Protein AF-A0A7Y3JBC3-F1 (afdb_monomer)

Sequence (92 aa):
MSKPEDPIDRLLKLGIKCLLTDKDVALILGIKPSGMRQRRYKYPETLPPSFRHGKSHRYDPEVVKAWLEEKRRECQDKAVGLALQRGKRRRT

pLDDT: mean 73.23, std 14.42, range [38.12, 88.25]

Radius of gyration: 17.45 Å; Cα contacts (8 Å, |Δi|>4): 55; chains: 1; bounding box: 32×61×34 Å

Solvent-accessible surfa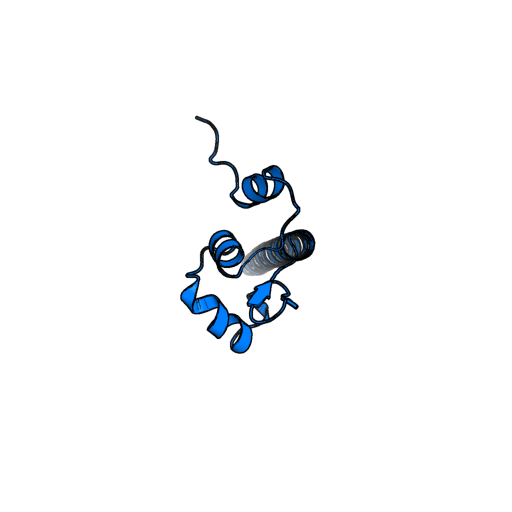ce area (backbone atoms only — not comparable to full-atom values): 5694 Å² total; per-residue (Å²): 133,80,74,80,72,52,70,65,59,54,57,60,70,70,58,85,80,71,71,36,41,58,58,55,54,18,58,76,70,74,47,64,49,85,50,46,69,57,37,57,75,75,44,48,90,80,51,65,80,67,47,77,60,85,97,41,66,30,26,52,65,68,59,40,48,54,46,51,55,49,54,51,48,56,54,50,53,52,54,52,54,55,55,58,60,67,67,71,78,78,84,131

Foldseek 3Di:
DDDDPQLLVVVVVVDQPDWDFLVSQCVNLVHDSVCSVVCCVPPVVSGFDWDDDDPGITHRSVSRVVSVVVVVVVVVVVVVVVVVVVVVPPDD

Structure (mmCIF, N/CA/C/O backbone):
data_AF-A0A7Y3JBC3-F1
#
_entry.id   AF-A0A7Y3JBC3-F1
#
loop_
_atom_site.group_PDB
_atom_site.id
_atom_site.type_symbol
_atom_site.label_atom_id
_atom_site.label_alt_id
_atom_site.label_comp_id
_atom_site.label_asym_id
_atom_site.label_entity_id
_atom_site.label_seq_id
_atom_site.pdbx_PDB_ins_code
_atom_site.Cartn_x
_atom_site.Cartn_y
_atom_site.Cartn_z
_atom_site.occupancy
_atom_site.B_iso_or_equiv
_atom_site.auth_seq_id
_atom_site.auth_comp_id
_atom_site.auth_asym_id
_atom_site.auth_atom_id
_atom_site.pdbx_PDB_model_num
ATOM 1 N N . MET A 1 1 ? -23.686 11.889 11.566 1.00 38.12 1 MET A N 1
ATOM 2 C CA . MET A 1 1 ? -23.246 10.873 10.588 1.00 38.12 1 MET A CA 1
ATOM 3 C C . MET A 1 1 ? -21.731 10.844 10.597 1.00 38.12 1 MET A C 1
ATOM 5 O O . MET A 1 1 ? -21.111 11.828 10.212 1.00 38.12 1 MET A O 1
ATOM 9 N N . SER A 1 2 ? -21.149 9.790 11.160 1.00 46.38 2 SER A N 1
ATOM 10 C CA . SER A 1 2 ? -19.699 9.622 11.268 1.00 46.38 2 SER A CA 1
ATOM 11 C C . SER A 1 2 ? -19.105 9.563 9.862 1.00 46.38 2 SER A C 1
ATOM 13 O O . SER A 1 2 ? -19.606 8.811 9.027 1.00 46.38 2 SER A O 1
ATOM 15 N N . LYS A 1 3 ?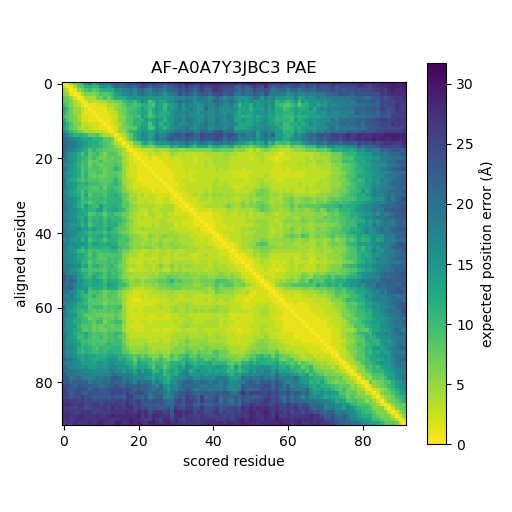 -18.088 10.390 9.584 1.00 58.69 3 LYS A N 1
ATOM 16 C CA . LYS A 1 3 ? -17.316 10.311 8.335 1.00 58.69 3 LYS A CA 1
ATOM 17 C C . LYS A 1 3 ? -16.921 8.844 8.105 1.00 58.69 3 LYS A C 1
ATOM 19 O O . LYS A 1 3 ? -16.545 8.201 9.088 1.00 58.69 3 LYS A O 1
ATOM 24 N N . PRO A 1 4 ? -17.030 8.307 6.876 1.00 57.19 4 PRO A N 1
ATOM 25 C CA . PRO A 1 4 ? -16.519 6.971 6.600 1.00 57.19 4 PRO A CA 1
ATOM 26 C C . PRO A 1 4 ? -15.054 6.950 7.041 1.00 57.19 4 PRO A C 1
ATOM 28 O O . PRO A 1 4 ? -14.284 7.808 6.612 1.00 57.19 4 PRO A O 1
ATOM 31 N N . GLU A 1 5 ? -14.712 6.060 7.978 1.00 57.75 5 GLU A N 1
ATOM 32 C CA . GLU A 1 5 ? -13.328 5.909 8.431 1.00 57.75 5 GLU A CA 1
ATOM 33 C C . GLU A 1 5 ? -12.456 5.678 7.201 1.00 57.75 5 GLU A C 1
ATOM 35 O O . GLU A 1 5 ? -12.782 4.838 6.353 1.00 57.75 5 GLU A O 1
ATOM 40 N N . ASP A 1 6 ? -11.374 6.450 7.102 1.00 68.00 6 ASP A N 1
ATOM 41 C CA . ASP A 1 6 ? -10.407 6.297 6.029 1.00 68.00 6 ASP A CA 1
ATOM 42 C C . ASP A 1 6 ? -9.976 4.819 5.997 1.00 68.00 6 ASP A C 1
ATOM 44 O O . ASP 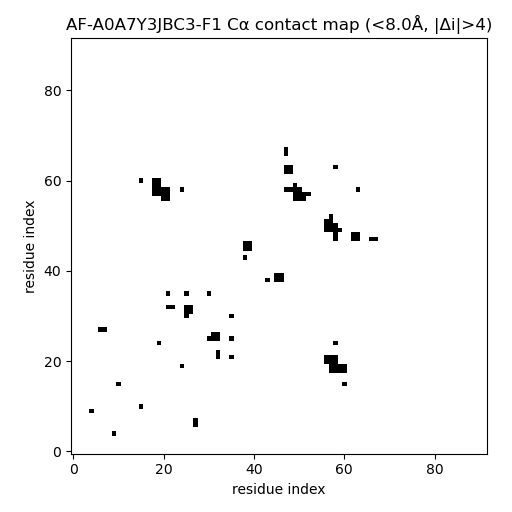A 1 6 ? -9.625 4.253 7.039 1.00 68.00 6 ASP A O 1
ATOM 48 N N . PRO A 1 7 ? -10.026 4.140 4.838 1.00 65.06 7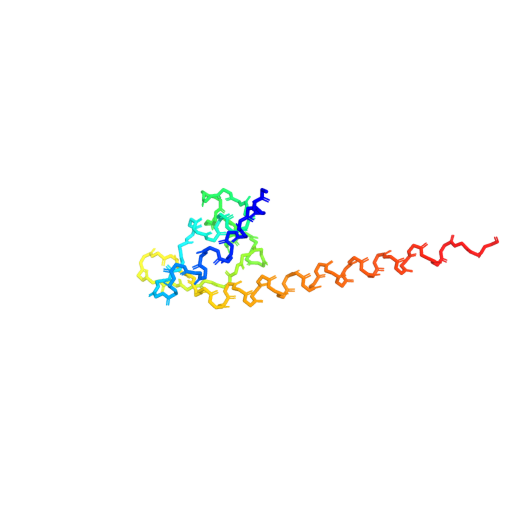 PRO A N 1
ATOM 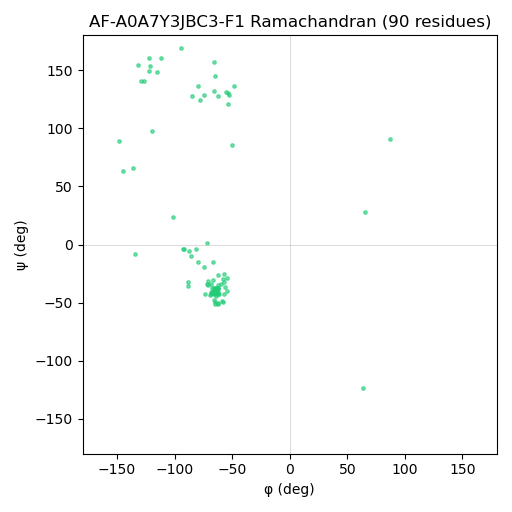49 C CA . PRO A 1 7 ? -9.692 2.718 4.753 1.00 65.06 7 PRO A CA 1
ATOM 50 C C . PRO A 1 7 ? -8.272 2.431 5.264 1.00 65.06 7 PRO A C 1
ATOM 52 O O . PRO A 1 7 ? -8.006 1.340 5.767 1.00 65.06 7 PRO A O 1
ATOM 55 N N . ILE A 1 8 ? -7.392 3.435 5.200 1.00 64.50 8 ILE A N 1
ATOM 56 C CA . ILE A 1 8 ? -6.049 3.431 5.783 1.00 64.50 8 ILE A CA 1
ATOM 57 C C . ILE A 1 8 ? -6.118 3.351 7.316 1.00 64.50 8 ILE A C 1
ATOM 59 O O . ILE A 1 8 ? -5.507 2.464 7.905 1.00 64.50 8 ILE A O 1
ATOM 63 N N . ASP A 1 9 ? -6.905 4.212 7.965 1.00 65.12 9 ASP A N 1
ATOM 64 C CA . ASP A 1 9 ? -7.098 4.206 9.420 1.00 65.12 9 ASP A CA 1
ATOM 65 C C . ASP A 1 9 ? -7.729 2.900 9.911 1.00 65.12 9 ASP A C 1
ATOM 67 O O . ASP A 1 9 ? -7.324 2.357 10.938 1.00 65.12 9 ASP A O 1
ATOM 71 N N . ARG A 1 10 ? -8.667 2.334 9.144 1.00 65.75 10 ARG A N 1
ATOM 72 C CA . ARG A 1 10 ? -9.295 1.047 9.470 1.00 65.75 10 ARG A CA 1
ATOM 73 C C . ARG A 1 10 ? -8.304 -0.120 9.408 1.00 65.75 10 ARG A C 1
ATOM 75 O O . ARG A 1 10 ? -8.353 -1.002 10.264 1.00 65.75 10 ARG A O 1
ATOM 82 N N . LEU A 1 11 ? -7.397 -0.118 8.428 1.00 62.62 11 LEU A N 1
ATOM 83 C CA . LEU A 1 11 ? -6.316 -1.104 8.316 1.00 62.62 11 LEU A CA 1
ATOM 84 C C . LEU A 1 11 ? -5.285 -0.961 9.445 1.00 62.62 11 LEU A C 1
ATOM 86 O O . LEU A 1 11 ? -4.822 -1.972 9.967 1.00 62.62 11 LEU A O 1
ATOM 90 N N . LEU A 1 12 ? -4.970 0.269 9.862 1.00 63.50 12 LEU A N 1
ATOM 91 C CA . LEU A 1 12 ? -4.071 0.538 10.991 1.00 63.50 12 LEU A CA 1
ATOM 92 C C . LEU A 1 12 ? -4.690 0.101 12.335 1.00 63.50 12 LEU A C 1
ATOM 94 O O . LEU A 1 12 ? -4.005 -0.503 13.160 1.00 63.50 12 LEU A O 1
ATOM 98 N N . LYS A 1 13 ? -5.995 0.342 12.538 1.00 62.53 13 LYS A N 1
ATOM 99 C CA . LYS A 1 13 ? -6.749 -0.037 13.752 1.00 62.53 13 LYS A CA 1
ATOM 100 C C . LYS A 1 13 ? -6.896 -1.545 13.949 1.00 62.53 13 LYS A C 1
ATOM 102 O O . LYS A 1 13 ? -6.982 -1.993 15.087 1.00 62.53 13 LYS A O 1
ATOM 107 N N . LEU A 1 14 ? -6.946 -2.325 12.867 1.00 59.53 14 LEU A N 1
ATOM 108 C CA . LEU A 1 14 ? -7.149 -3.781 12.918 1.00 59.53 14 LEU A CA 1
ATOM 109 C C . LEU A 1 14 ? -5.938 -4.573 13.441 1.00 59.53 14 LEU A C 1
ATOM 111 O O . LEU A 1 14 ? -6.017 -5.793 13.552 1.00 59.53 14 LEU A O 1
ATOM 115 N N . GLY A 1 15 ? -4.849 -3.907 13.825 1.00 46.66 15 GLY A N 1
ATOM 116 C CA . GLY A 1 15 ? -3.701 -4.575 14.424 1.00 46.66 15 GLY A CA 1
ATOM 117 C C . GLY A 1 15 ? -2.736 -5.066 13.355 1.00 46.66 15 GLY A C 1
ATOM 118 O O . GLY A 1 15 ? -2.804 -6.192 12.865 1.00 46.66 15 GLY A O 1
ATOM 119 N N . ILE A 1 16 ? -1.802 -4.178 13.038 1.00 53.78 16 ILE A N 1
ATOM 120 C CA . ILE A 1 16 ? -0.567 -4.374 12.280 1.00 53.78 16 ILE A CA 1
ATOM 121 C C . ILE A 1 16 ? 0.205 -5.584 12.848 1.00 53.78 16 ILE A C 1
ATOM 123 O O . ILE A 1 16 ? 1.049 -5.458 13.729 1.00 53.78 16 ILE A O 1
ATOM 127 N N . LYS A 1 17 ? -0.122 -6.793 12.386 1.00 53.72 17 LYS A N 1
ATOM 128 C CA . LYS A 1 17 ? 0.670 -8.014 12.634 1.00 53.72 17 LYS A CA 1
ATOM 129 C C . LYS A 1 17 ? 0.885 -8.856 11.377 1.00 53.72 17 LYS A C 1
ATOM 131 O O . LYS A 1 17 ? 1.665 -9.803 11.407 1.00 53.72 17 LYS A O 1
ATOM 136 N N . CYS A 1 18 ? 0.222 -8.520 10.268 1.00 65.94 18 CYS A N 1
ATOM 137 C CA . CYS A 1 18 ? 0.273 -9.295 9.033 1.00 65.94 18 CYS A CA 1
ATOM 138 C C . CYS A 1 18 ? 0.608 -8.421 7.823 1.00 65.94 18 CYS A C 1
ATOM 140 O O . CYS A 1 18 ? 0.117 -7.305 7.679 1.00 65.94 18 CYS A O 1
ATOM 142 N N . LEU A 1 19 ? 1.432 -8.976 6.934 1.00 80.62 19 LEU A N 1
ATOM 143 C CA . LEU A 1 19 ? 1.838 -8.341 5.687 1.00 80.62 19 LEU A CA 1
ATOM 144 C C . LEU A 1 19 ? 0.651 -8.164 4.735 1.00 80.62 19 LEU A C 1
ATOM 146 O O . LEU A 1 19 ? -0.064 -9.134 4.442 1.00 80.62 19 LEU A O 1
ATOM 150 N N . LEU A 1 20 ? 0.509 -6.959 4.186 1.00 83.81 20 LEU A N 1
ATOM 151 C CA . LEU A 1 20 ? -0.545 -6.621 3.236 1.00 83.81 20 LEU A CA 1
ATOM 152 C C . LEU A 1 20 ? -0.382 -7.424 1.942 1.00 83.81 20 LEU A C 1
ATOM 154 O O . LEU A 1 20 ? 0.731 -7.723 1.492 1.00 83.81 20 LEU A O 1
ATOM 158 N N . THR A 1 21 ? -1.507 -7.787 1.338 1.00 86.31 21 THR A N 1
ATOM 159 C CA . THR A 1 21 ? -1.558 -8.477 0.048 1.00 86.31 21 THR A CA 1
ATOM 160 C C . THR A 1 21 ? -1.742 -7.505 -1.109 1.00 86.31 21 THR A C 1
ATOM 162 O O . THR A 1 21 ? -2.117 -6.345 -0.934 1.00 86.31 21 THR A O 1
ATOM 165 N N . ASP A 1 22 ? -1.581 -8.020 -2.329 1.00 85.19 22 ASP A N 1
ATOM 166 C CA . ASP A 1 22 ? -1.954 -7.305 -3.550 1.00 85.19 22 ASP A CA 1
ATOM 167 C C . ASP A 1 22 ? -3.425 -6.842 -3.545 1.00 85.19 22 ASP A C 1
ATOM 169 O O . ASP A 1 22 ? -3.753 -5.836 -4.165 1.00 85.19 22 ASP A O 1
ATOM 173 N N . LYS A 1 23 ? -4.333 -7.540 -2.851 1.00 83.56 23 LYS A N 1
ATOM 174 C CA . LYS A 1 23 ? -5.738 -7.111 -2.765 1.00 83.56 23 LYS A CA 1
ATOM 175 C C 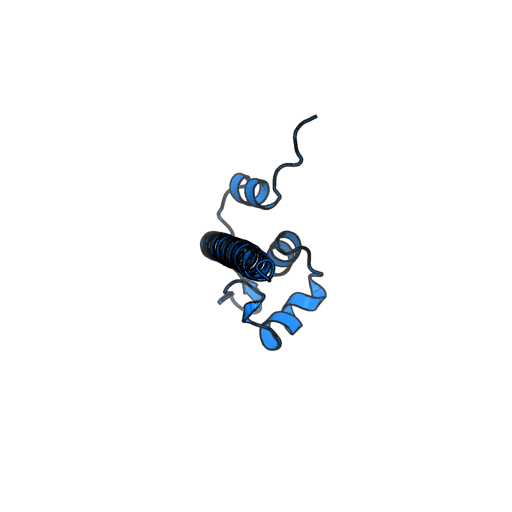. LYS A 1 23 ? -5.900 -5.900 -1.853 1.00 83.56 23 LYS A C 1
ATOM 177 O O . LYS A 1 23 ? -6.607 -4.969 -2.222 1.00 83.56 23 LYS A O 1
ATOM 182 N N . ASP A 1 24 ? -5.221 -5.902 -0.711 1.00 84.19 24 ASP A N 1
ATOM 183 C CA . ASP A 1 24 ? -5.322 -4.823 0.276 1.00 84.19 24 ASP A CA 1
ATOM 184 C C . ASP A 1 24 ? -4.748 -3.526 -0.294 1.00 84.19 24 ASP A C 1
ATOM 186 O O . ASP A 1 24 ? -5.408 -2.491 -0.292 1.00 84.19 24 ASP A O 1
ATOM 190 N N . VAL A 1 25 ? -3.557 -3.597 -0.895 1.00 84.50 25 VAL A N 1
ATOM 191 C CA . VAL A 1 25 ? -2.933 -2.435 -1.543 1.00 84.50 25 VAL A CA 1
ATOM 192 C C . VAL A 1 25 ? -3.763 -1.940 -2.729 1.00 84.50 25 VAL A C 1
ATOM 194 O O . VAL A 1 25 ? -3.895 -0.734 -2.921 1.00 84.50 25 VAL A O 1
ATOM 197 N N . ALA A 1 26 ? -4.379 -2.842 -3.498 1.00 86.12 26 ALA A N 1
ATOM 198 C CA . ALA A 1 26 ? -5.272 -2.442 -4.581 1.00 86.12 26 ALA A CA 1
ATOM 199 C C . ALA A 1 26 ? -6.492 -1.657 -4.073 1.00 86.12 26 ALA A C 1
ATOM 201 O O . ALA A 1 26 ? -6.860 -0.658 -4.687 1.00 86.12 26 ALA A O 1
ATOM 202 N N . LEU A 1 27 ? -7.081 -2.067 -2.944 1.00 83.88 27 LEU A N 1
ATOM 203 C CA . LEU A 1 27 ? -8.187 -1.3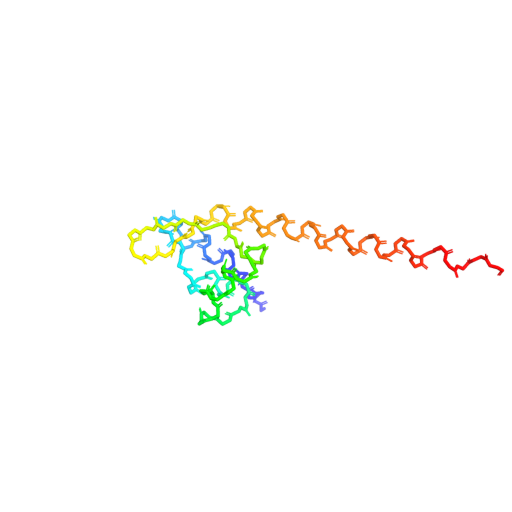47 -2.308 1.00 83.88 27 LEU A CA 1
ATOM 204 C C . LEU A 1 27 ? -7.759 0.045 -1.833 1.00 83.88 27 LEU A C 1
ATOM 206 O O . LEU A 1 27 ? -8.470 1.009 -2.100 1.00 83.88 27 LEU A O 1
ATOM 210 N N . ILE A 1 28 ? -6.589 0.161 -1.197 1.00 82.69 28 ILE A N 1
ATOM 211 C CA . ILE A 1 28 ? -6.054 1.450 -0.724 1.00 82.69 28 ILE A CA 1
ATOM 212 C C . ILE A 1 28 ? -5.828 2.416 -1.893 1.00 82.69 28 ILE A C 1
ATOM 214 O O . ILE A 1 28 ? -6.158 3.594 -1.803 1.00 82.69 28 ILE A O 1
ATOM 218 N N . LEU A 1 29 ? -5.289 1.917 -3.006 1.00 82.00 29 LEU A N 1
ATOM 219 C CA . LEU A 1 29 ? -5.014 2.721 -4.198 1.00 82.00 29 LEU A CA 1
ATOM 220 C C . LEU A 1 29 ? -6.249 2.932 -5.092 1.00 82.00 29 LEU A C 1
ATOM 222 O O . LEU A 1 29 ? -6.149 3.623 -6.105 1.00 82.00 29 LEU A O 1
ATOM 226 N N . GLY A 1 30 ? -7.395 2.321 -4.770 1.00 82.62 30 GLY A N 1
ATOM 227 C CA . GLY A 1 30 ? -8.610 2.395 -5.585 1.00 82.62 30 GLY A CA 1
ATOM 228 C C . GLY A 1 30 ? -8.481 1.726 -6.960 1.00 82.62 30 GLY A C 1
ATOM 229 O O . GLY A 1 30 ? -9.134 2.137 -7.918 1.00 82.62 30 GLY A O 1
ATOM 230 N N . ILE A 1 31 ? -7.626 0.708 -7.093 1.00 83.69 31 ILE A N 1
ATOM 231 C CA . ILE A 1 31 ? -7.366 0.001 -8.355 1.00 83.69 31 ILE A CA 1
ATOM 232 C C . ILE A 1 31 ? -7.888 -1.435 -8.318 1.00 83.69 31 ILE A C 1
ATOM 234 O O . ILE A 1 31 ? -8.100 -2.034 -7.267 1.00 83.69 31 ILE A O 1
ATOM 238 N N . LYS A 1 32 ? -8.080 -2.032 -9.498 1.00 84.94 32 LYS A N 1
ATOM 239 C CA . LYS A 1 32 ? -8.545 -3.420 -9.599 1.00 84.94 32 LYS A CA 1
ATOM 240 C C . LYS A 1 32 ? -7.408 -4.396 -9.238 1.00 84.94 32 LYS A C 1
ATOM 242 O O . LYS A 1 32 ? -6.353 -4.324 -9.876 1.00 84.94 32 LYS A O 1
ATOM 247 N N . PRO A 1 33 ? -7.613 -5.364 -8.319 1.00 82.94 33 PRO A N 1
ATOM 248 C CA . PRO A 1 33 ? -6.559 -6.290 -7.887 1.00 82.94 33 PRO A CA 1
ATOM 249 C C . PRO A 1 33 ? -5.924 -7.096 -9.028 1.00 82.94 33 PRO A C 1
ATOM 251 O O . PRO A 1 33 ? -4.729 -7.372 -9.005 1.00 82.94 33 PRO A O 1
ATOM 2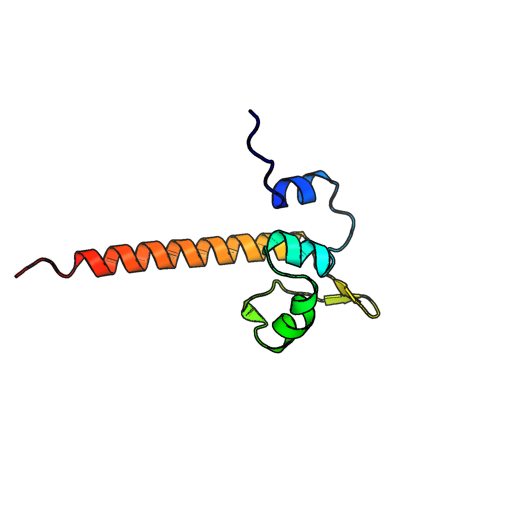54 N N . SER A 1 34 ? -6.695 -7.429 -10.069 1.00 84.44 34 SER A N 1
ATOM 255 C CA . SER A 1 34 ? -6.196 -8.154 -11.247 1.00 84.44 34 SER A CA 1
ATOM 256 C C . SER A 1 34 ? -5.110 -7.392 -12.018 1.00 84.44 34 SER A C 1
ATOM 258 O O . SER A 1 34 ? -4.277 -8.008 -12.676 1.00 84.44 34 SER A O 1
ATOM 260 N N . GLY A 1 35 ? -5.096 -6.058 -11.927 1.00 83.62 35 GLY A N 1
ATOM 261 C CA . GLY A 1 35 ? -4.119 -5.197 -12.594 1.00 83.62 35 GLY A CA 1
ATOM 262 C C . GLY A 1 35 ? -2.820 -4.991 -11.811 1.00 83.62 35 GLY A C 1
ATOM 263 O O . GLY A 1 35 ? -1.862 -4.467 -12.377 1.00 83.62 35 GLY A O 1
ATOM 264 N N . MET A 1 36 ? -2.756 -5.415 -10.542 1.00 84.38 36 MET A N 1
ATOM 265 C CA . MET A 1 36 ? -1.594 -5.213 -9.664 1.00 84.38 36 MET A CA 1
ATOM 266 C C . MET A 1 36 ? -0.326 -5.831 -10.239 1.00 84.38 36 MET A C 1
ATOM 268 O O . MET A 1 36 ? 0.701 -5.164 -10.348 1.00 84.38 36 MET A O 1
ATOM 272 N N . ARG A 1 37 ? -0.409 -7.097 -10.671 1.00 83.50 37 ARG A N 1
ATOM 273 C CA . ARG A 1 37 ? 0.734 -7.814 -11.245 1.00 83.50 37 ARG A CA 1
ATOM 274 C C . ARG A 1 37 ? 1.286 -7.074 -12.459 1.00 83.50 37 ARG A C 1
ATOM 276 O O . ARG A 1 37 ? 2.483 -6.836 -12.522 1.00 83.50 37 ARG A O 1
ATOM 283 N N . GLN A 1 38 ? 0.424 -6.689 -13.399 1.00 85.31 38 GLN A N 1
ATOM 284 C CA . GLN A 1 38 ? 0.850 -5.999 -14.615 1.00 85.31 38 GLN A CA 1
ATOM 285 C C . GLN A 1 38 ? 1.430 -4.613 -14.310 1.00 85.31 38 GLN A C 1
ATOM 287 O O . GLN A 1 38 ? 2.472 -4.262 -14.856 1.00 85.31 38 GLN A O 1
ATOM 292 N N . ARG A 1 39 ? 0.802 -3.843 -13.410 1.00 84.69 39 ARG A N 1
ATOM 293 C CA . ARG A 1 39 ? 1.309 -2.527 -12.993 1.00 84.69 39 ARG A CA 1
ATOM 294 C C . ARG A 1 39 ? 2.666 -2.612 -12.313 1.00 84.69 39 ARG A C 1
ATOM 296 O O . ARG A 1 39 ? 3.510 -1.786 -12.614 1.00 84.69 39 ARG A O 1
ATOM 303 N N . ARG A 1 40 ? 2.918 -3.636 -11.494 1.00 85.00 40 ARG A N 1
ATOM 304 C CA . ARG A 1 40 ? 4.225 -3.836 -10.847 1.00 85.00 40 ARG A CA 1
ATOM 305 C C . ARG A 1 40 ? 5.374 -3.921 -11.849 1.00 85.00 40 ARG A C 1
ATOM 307 O O . ARG A 1 40 ? 6.452 -3.424 -11.562 1.00 85.00 40 ARG A O 1
ATOM 314 N N . TYR A 1 41 ? 5.142 -4.537 -13.007 1.00 82.06 41 TYR A N 1
ATOM 315 C CA . TYR A 1 41 ? 6.159 -4.658 -14.054 1.00 82.06 41 TYR A CA 1
ATOM 316 C C . TYR A 1 41 ? 6.173 -3.475 -15.023 1.00 82.06 41 TYR A C 1
ATOM 318 O O . TYR A 1 41 ? 7.235 -3.106 -15.508 1.00 82.06 41 TYR A O 1
ATOM 326 N N . LYS A 1 42 ? 5.005 -2.903 -15.334 1.00 86.69 42 LYS A N 1
ATOM 327 C CA . LYS A 1 42 ? 4.873 -1.865 -16.364 1.00 86.69 42 LYS A CA 1
ATOM 328 C C . LYS A 1 42 ? 5.075 -0.442 -15.831 1.00 86.69 42 LYS A C 1
ATOM 330 O O . LYS A 1 42 ? 5.553 0.400 -16.576 1.00 86.69 42 LYS A O 1
ATOM 335 N N . TYR A 1 43 ? 4.688 -0.195 -14.581 1.00 84.19 43 TYR A N 1
ATOM 336 C CA . TYR A 1 43 ? 4.695 1.112 -13.913 1.00 84.19 43 TYR A CA 1
ATOM 337 C C . TYR A 1 43 ? 5.049 0.948 -12.423 1.00 84.19 43 TYR A C 1
ATOM 339 O O . TYR A 1 43 ? 4.196 1.181 -11.553 1.00 84.19 43 TYR A O 1
ATOM 347 N N . PRO A 1 44 ? 6.265 0.472 -12.100 1.00 81.62 44 PRO A N 1
ATOM 348 C CA . PRO A 1 44 ? 6.669 0.200 -10.721 1.00 81.62 44 PRO A CA 1
ATOM 349 C C . PRO A 1 44 ? 6.565 1.434 -9.814 1.00 81.62 44 PRO A C 1
ATOM 351 O O . PRO A 1 44 ? 6.249 1.290 -8.639 1.00 81.62 44 PRO A O 1
ATOM 354 N N . GLU A 1 45 ? 6.727 2.645 -10.352 1.00 83.00 45 GLU A N 1
ATOM 355 C CA . GLU A 1 45 ? 6.607 3.910 -9.620 1.00 83.00 45 GLU A CA 1
ATOM 356 C C . GLU A 1 45 ? 5.190 4.220 -9.112 1.00 83.00 45 GLU A C 1
ATOM 358 O O . GLU A 1 45 ? 5.010 5.101 -8.271 1.00 83.00 45 GLU A O 1
ATOM 363 N N . THR A 1 46 ? 4.177 3.511 -9.620 1.00 82.56 46 THR A N 1
ATOM 364 C CA . THR A 1 46 ? 2.766 3.706 -9.243 1.00 82.56 46 THR A CA 1
ATOM 365 C C . THR A 1 46 ? 2.308 2.804 -8.102 1.00 82.56 46 THR A C 1
ATOM 367 O O . THR A 1 46 ? 1.161 2.912 -7.666 1.00 82.56 46 THR A O 1
ATOM 370 N N . LEU A 1 47 ? 3.173 1.903 -7.633 1.00 85.69 47 LEU A N 1
ATOM 371 C CA . LEU A 1 47 ? 2.879 0.974 -6.552 1.00 85.69 47 LEU A CA 1
ATOM 372 C C . LEU A 1 47 ? 3.885 1.145 -5.410 1.00 85.69 47 LEU A C 1
ATOM 374 O O . LEU A 1 47 ? 5.049 1.460 -5.657 1.00 85.69 47 LEU A O 1
ATOM 378 N N . PRO A 1 48 ? 3.465 0.883 -4.163 1.00 87.25 48 PRO A N 1
ATOM 379 C CA . PRO A 1 48 ? 4.388 0.883 -3.046 1.00 87.25 48 PRO A CA 1
ATOM 380 C C . PRO A 1 48 ? 5.408 -0.262 -3.172 1.00 87.25 48 PRO A C 1
ATOM 382 O O . PRO A 1 48 ? 5.131 -1.284 -3.819 1.00 87.25 48 PRO A O 1
ATOM 385 N N . PRO A 1 49 ? 6.578 -0.130 -2.527 1.00 86.75 49 PRO A N 1
ATOM 386 C CA . PRO A 1 49 ? 7.586 -1.177 -2.491 1.00 86.75 49 PRO A CA 1
ATOM 387 C C . PRO A 1 49 ? 7.011 -2.489 -1.956 1.00 86.75 49 PRO A C 1
ATOM 389 O O . PRO A 1 49 ? 6.363 -2.531 -0.912 1.00 86.75 49 PRO A O 1
ATOM 392 N N . SER A 1 50 ? 7.266 -3.576 -2.678 1.00 87.94 50 SER A N 1
ATOM 393 C CA . SER A 1 50 ? 6.848 -4.922 -2.287 1.00 87.94 50 SER A CA 1
ATOM 394 C C . SER A 1 50 ? 8.042 -5.838 -2.160 1.00 87.94 50 SER A C 1
ATOM 396 O O . SER A 1 50 ? 8.986 -5.713 -2.941 1.00 87.94 50 SER A O 1
ATOM 398 N N . PHE A 1 51 ? 7.917 -6.867 -1.337 1.00 86.50 51 PHE A N 1
ATOM 399 C CA . PHE A 1 51 ? 8.871 -7.964 -1.298 1.00 86.50 51 PHE A CA 1
ATOM 400 C C . PHE A 1 51 ? 8.177 -9.299 -1.565 1.00 86.50 51 PHE A C 1
ATOM 402 O O . PHE A 1 51 ? 6.952 -9.435 -1.471 1.00 86.50 51 PHE A O 1
ATOM 409 N N . ARG A 1 52 ? 8.966 -10.300 -1.955 1.00 86.38 52 ARG A N 1
ATOM 410 C CA . ARG A 1 52 ? 8.460 -11.661 -2.126 1.00 86.38 52 ARG A CA 1
ATOM 411 C C . ARG A 1 52 ? 8.470 -12.385 -0.791 1.00 86.38 52 ARG A C 1
ATOM 413 O O . ARG A 1 52 ? 9.502 -12.470 -0.138 1.00 86.38 52 ARG A O 1
ATOM 420 N N . HIS A 1 53 ? 7.328 -12.952 -0.434 1.00 82.56 53 HIS A N 1
ATOM 421 C CA . HIS A 1 53 ? 7.193 -13.871 0.684 1.00 82.56 53 HIS A CA 1
ATOM 422 C C . HIS A 1 53 ? 6.691 -15.209 0.132 1.00 82.56 53 HIS A C 1
ATOM 424 O O . HIS A 1 53 ? 5.509 -15.376 -0.189 1.00 82.56 53 HIS A O 1
ATOM 430 N N . GLY A 1 54 ? 7.623 -16.140 -0.086 1.00 84.62 54 GLY A N 1
ATOM 431 C CA . GLY A 1 54 ? 7.363 -17.371 -0.832 1.00 84.62 54 GLY A CA 1
ATOM 432 C C . GLY A 1 54 ? 6.984 -17.087 -2.291 1.00 84.62 54 GLY A C 1
ATOM 433 O O . GLY A 1 54 ? 7.726 -16.433 -3.022 1.00 84.62 54 GLY A O 1
ATOM 434 N N . LYS A 1 55 ? 5.813 -17.576 -2.721 1.00 83.62 55 LYS A N 1
ATOM 435 C CA . LYS A 1 55 ? 5.296 -17.402 -4.095 1.00 83.62 55 LYS A CA 1
ATOM 436 C C . LYS A 1 55 ? 4.481 -16.117 -4.297 1.00 83.62 55 LYS A C 1
ATOM 438 O O . LYS A 1 55 ? 4.100 -15.820 -5.428 1.00 83.62 55 LYS A O 1
ATOM 443 N N . SER A 1 56 ? 4.217 -15.362 -3.231 1.00 80.50 56 SER A N 1
ATOM 444 C CA . SER A 1 56 ? 3.321 -14.201 -3.259 1.00 80.50 56 SER A CA 1
ATOM 445 C C . SER A 1 56 ? 4.067 -12.902 -2.973 1.00 80.50 56 SER A C 1
ATOM 447 O O . SER A 1 56 ? 5.028 -12.877 -2.202 1.00 80.50 56 SER A O 1
ATOM 449 N N . HIS A 1 57 ? 3.601 -11.808 -3.575 1.00 85.38 57 HIS A N 1
ATOM 450 C CA . HIS A 1 57 ? 4.045 -10.470 -3.203 1.00 85.38 57 HIS A CA 1
ATOM 451 C C . HIS A 1 57 ? 3.315 -10.019 -1.943 1.00 85.38 57 HIS A C 1
ATOM 453 O O . HIS A 1 57 ? 2.112 -10.245 -1.776 1.00 85.38 57 HIS A O 1
ATOM 459 N N . ARG A 1 58 ? 4.082 -9.421 -1.042 1.00 88.12 58 ARG A N 1
ATOM 460 C CA . ARG A 1 58 ? 3.617 -8.881 0.224 1.00 88.12 58 ARG A CA 1
ATOM 461 C C . ARG A 1 58 ? 4.159 -7.474 0.399 1.00 88.12 58 ARG A C 1
ATOM 463 O O . ARG A 1 58 ? 5.191 -7.121 -0.178 1.00 88.12 58 ARG A O 1
ATOM 470 N N . TYR A 1 59 ? 3.441 -6.688 1.187 1.00 87.62 59 TYR A N 1
ATOM 471 C CA . TYR A 1 59 ? 3.820 -5.322 1.494 1.00 87.62 59 TYR A CA 1
ATOM 472 C C . TYR A 1 59 ? 3.854 -5.111 2.990 1.00 87.62 59 TYR A C 1
ATOM 474 O O . TYR A 1 59 ? 3.000 -5.609 3.730 1.00 87.62 59 TYR A O 1
ATOM 482 N N . ASP A 1 60 ? 4.851 -4.349 3.403 1.00 85.56 60 ASP A N 1
ATOM 483 C CA . ASP A 1 60 ? 4.932 -3.862 4.761 1.00 85.56 60 ASP A CA 1
ATOM 484 C C . ASP A 1 60 ? 3.968 -2.670 4.915 1.00 85.56 60 ASP A C 1
ATOM 486 O O . ASP A 1 60 ? 4.049 -1.720 4.127 1.00 85.56 60 ASP A O 1
ATOM 490 N N . PRO A 1 61 ? 3.027 -2.712 5.872 1.00 82.50 61 PRO A N 1
ATOM 491 C CA . PRO A 1 61 ? 2.090 -1.618 6.094 1.00 82.50 61 PRO A CA 1
ATOM 492 C C . PRO A 1 61 ? 2.772 -0.288 6.444 1.00 82.50 61 PRO A C 1
ATOM 494 O O . PRO A 1 61 ? 2.279 0.756 6.014 1.00 82.50 61 PRO A O 1
ATOM 497 N N . GLU A 1 62 ? 3.902 -0.292 7.157 1.00 82.75 62 GLU A N 1
ATOM 498 C CA . GLU A 1 62 ? 4.628 0.940 7.492 1.00 82.75 62 GLU A CA 1
ATOM 499 C C . GLU A 1 62 ? 5.247 1.566 6.242 1.00 82.75 62 GLU A C 1
ATOM 501 O O . GLU A 1 62 ? 5.118 2.769 6.008 1.00 82.75 62 GLU A O 1
ATOM 506 N N . VAL A 1 63 ? 5.828 0.733 5.376 1.00 85.81 63 VAL A N 1
ATOM 507 C CA . VAL A 1 63 ? 6.408 1.174 4.100 1.00 85.81 63 VAL A CA 1
ATOM 508 C C . VAL A 1 63 ? 5.326 1.690 3.152 1.00 85.81 63 VAL A C 1
ATOM 510 O O . VAL A 1 63 ? 5.507 2.722 2.508 1.00 85.81 63 VAL A O 1
ATOM 513 N N . VAL A 1 64 ? 4.176 1.010 3.079 1.00 85.62 64 VAL A N 1
ATOM 514 C CA . VAL A 1 64 ? 3.034 1.463 2.268 1.00 85.62 64 VAL A CA 1
ATOM 515 C C . VAL A 1 64 ? 2.522 2.813 2.766 1.00 85.62 64 VAL A C 1
ATOM 517 O O . VAL A 1 64 ? 2.258 3.694 1.950 1.00 85.62 64 VAL A O 1
ATOM 520 N N . LYS A 1 65 ? 2.419 3.009 4.087 1.00 83.81 65 LYS A N 1
ATOM 521 C CA . LYS A 1 65 ? 2.008 4.289 4.673 1.00 83.81 65 LYS A CA 1
ATOM 522 C C . LYS A 1 65 ? 2.992 5.406 4.326 1.00 83.81 65 LYS A C 1
ATOM 524 O O . LYS A 1 65 ? 2.563 6.436 3.813 1.00 83.81 65 LYS A O 1
ATOM 529 N N . ALA A 1 66 ? 4.287 5.192 4.555 1.00 86.38 66 ALA A N 1
ATOM 530 C CA . ALA A 1 66 ? 5.321 6.179 4.248 1.00 86.38 66 ALA A CA 1
ATOM 531 C C . ALA A 1 66 ? 5.300 6.574 2.761 1.00 86.38 66 ALA A C 1
ATOM 533 O O . ALA A 1 66 ? 5.340 7.758 2.427 1.00 86.38 66 ALA A O 1
ATOM 534 N N . TRP A 1 67 ? 5.133 5.593 1.870 1.00 88.25 67 TRP A N 1
ATOM 535 C CA . TRP A 1 67 ? 5.011 5.829 0.432 1.00 88.25 67 TRP A CA 1
ATOM 536 C C . TRP A 1 67 ? 3.767 6.657 0.070 1.00 88.25 67 TRP A C 1
ATOM 538 O O . TRP A 1 67 ? 3.844 7.574 -0.746 1.00 88.25 67 TRP A O 1
ATOM 548 N N . LEU A 1 68 ? 2.615 6.382 0.692 1.00 85.19 68 LEU A N 1
ATOM 549 C CA . LEU A 1 68 ? 1.392 7.164 0.471 1.00 85.19 68 LEU A CA 1
ATOM 550 C C . LEU A 1 68 ? 1.546 8.611 0.951 1.00 85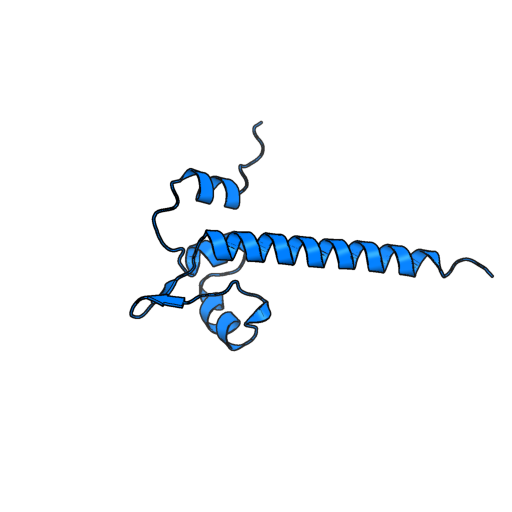.19 68 LEU A C 1
ATOM 552 O O . LEU A 1 68 ? 1.093 9.536 0.275 1.00 85.19 68 LEU A O 1
ATOM 556 N N . GLU A 1 69 ? 2.195 8.822 2.096 1.00 85.31 69 GLU A N 1
ATOM 557 C CA . GLU A 1 69 ? 2.481 10.158 2.625 1.00 85.31 69 GLU A CA 1
ATOM 558 C C . GLU A 1 69 ? 3.448 10.942 1.730 1.00 85.31 69 GLU A C 1
ATOM 560 O O . GLU A 1 69 ? 3.270 12.149 1.544 1.00 85.31 69 GLU A O 1
ATOM 565 N N . GLU A 1 70 ? 4.442 10.273 1.146 1.00 85.56 70 GLU A N 1
ATOM 566 C CA . GLU A 1 70 ? 5.351 10.858 0.158 1.00 85.56 70 GLU A CA 1
ATOM 567 C C . GLU A 1 70 ? 4.605 11.249 -1.124 1.00 85.56 70 GLU A C 1
ATOM 569 O O . GLU A 1 70 ? 4.665 12.404 -1.548 1.00 85.56 70 GLU A O 1
ATOM 574 N N . LYS A 1 71 ? 3.794 10.347 -1.693 1.00 82.19 71 LYS A N 1
ATOM 575 C CA . LYS A 1 71 ? 2.987 10.652 -2.886 1.00 82.19 71 LYS A CA 1
ATOM 576 C C . LYS A 1 71 ? 1.972 11.760 -2.662 1.00 82.19 71 LYS A C 1
ATOM 578 O O . LYS A 1 71 ? 1.736 12.572 -3.561 1.00 82.19 71 LYS A O 1
ATOM 583 N N . ARG A 1 72 ? 1.394 11.838 -1.466 1.00 80.38 72 ARG A N 1
ATOM 584 C CA . ARG A 1 72 ? 0.507 12.938 -1.091 1.00 80.38 72 ARG A CA 1
ATOM 585 C C . ARG A 1 72 ? 1.253 14.273 -1.057 1.00 80.38 72 ARG A C 1
ATOM 587 O O . ARG A 1 72 ? 0.719 15.247 -1.586 1.00 80.38 72 ARG A O 1
ATOM 594 N N . ARG A 1 73 ? 2.471 14.314 -0.502 1.00 78.44 73 ARG A N 1
ATOM 595 C CA . ARG A 1 73 ? 3.335 15.509 -0.518 1.00 78.44 73 ARG A CA 1
ATOM 596 C C . ARG A 1 73 ? 3.703 15.919 -1.943 1.00 78.44 73 ARG A C 1
ATOM 598 O O . ARG A 1 73 ? 3.394 17.039 -2.333 1.00 78.44 73 ARG A O 1
ATOM 605 N N . GLU A 1 74 ? 4.186 14.990 -2.771 1.00 75.06 74 GLU A N 1
ATOM 606 C CA . GLU A 1 74 ? 4.501 15.260 -4.185 1.00 75.06 74 GLU A CA 1
ATOM 607 C C . GLU A 1 74 ? 3.307 15.856 -4.957 1.00 75.06 74 GLU A C 1
ATOM 609 O O . GLU A 1 74 ? 3.470 16.735 -5.807 1.00 75.06 74 GLU A O 1
ATOM 614 N N . CYS A 1 75 ? 2.090 15.368 -4.696 1.00 65.12 75 CYS A N 1
ATOM 615 C CA . CYS A 1 75 ? 0.885 15.873 -5.348 1.00 65.12 75 CYS A CA 1
ATOM 616 C C . CYS A 1 75 ? 0.497 17.277 -4.851 1.00 65.12 75 CYS A C 1
ATOM 618 O O . CYS A 1 75 ? 0.007 18.090 -5.639 1.00 65.12 75 CYS A O 1
ATOM 620 N N . GLN A 1 76 ? 0.736 17.579 -3.571 1.00 59.81 76 GLN A N 1
ATOM 621 C CA . GLN A 1 76 ? 0.530 18.909 -2.994 1.00 59.81 76 GLN A CA 1
ATOM 622 C C . GLN A 1 76 ? 1.543 19.923 -3.539 1.00 59.81 76 GLN A C 1
ATOM 624 O O . GLN A 1 76 ? 1.140 21.004 -3.968 1.00 59.81 76 GLN A O 1
ATOM 629 N N . ASP A 1 77 ? 2.820 19.557 -3.645 1.00 58.97 77 ASP A N 1
ATOM 630 C CA . ASP A 1 77 ? 3.862 20.420 -4.215 1.00 58.97 77 ASP A CA 1
ATOM 631 C C . ASP A 1 77 ? 3.606 20.738 -5.698 1.00 58.97 77 ASP A C 1
ATOM 633 O O . ASP A 1 77 ? 3.756 21.881 -6.143 1.00 58.97 77 ASP A O 1
ATOM 637 N N . LYS A 1 78 ? 3.114 19.761 -6.472 1.00 57.91 78 LYS A N 1
ATOM 638 C CA . LYS A 1 78 ? 2.698 19.978 -7.871 1.00 57.91 78 LYS A CA 1
ATOM 639 C C . LYS A 1 78 ? 1.497 20.919 -7.990 1.00 57.91 78 LYS A C 1
ATOM 641 O O . LYS A 1 78 ? 1.456 21.736 -8.911 1.00 57.91 78 LYS A O 1
ATOM 646 N N . ALA A 1 79 ? 0.536 20.837 -7.069 1.00 56.56 79 ALA A N 1
ATOM 647 C CA . ALA A 1 79 ? -0.620 21.732 -7.047 1.00 56.56 79 ALA A CA 1
ATOM 648 C C . ALA A 1 79 ? -0.213 23.185 -6.733 1.00 56.56 79 ALA A C 1
ATOM 650 O O . ALA A 1 79 ? -0.689 24.116 -7.388 1.00 56.56 79 ALA A O 1
ATOM 651 N N . VAL A 1 80 ? 0.723 23.379 -5.798 1.00 56.84 80 VAL A N 1
ATOM 652 C CA . VAL A 1 80 ? 1.276 24.700 -5.454 1.00 56.84 80 VAL A CA 1
ATOM 653 C C . VAL A 1 80 ? 2.102 25.277 -6.614 1.00 56.84 80 VAL A C 1
ATOM 655 O O . VAL A 1 80 ? 1.941 26.448 -6.965 1.00 56.84 80 VAL A O 1
ATOM 658 N N . GLY A 1 81 ? 2.914 24.458 -7.290 1.00 53.16 81 GLY A N 1
ATOM 659 C CA . GLY A 1 81 ? 3.695 24.878 -8.461 1.00 53.16 81 GLY A CA 1
ATOM 660 C C . GLY A 1 81 ? 2.838 25.339 -9.652 1.00 53.16 81 GLY A C 1
ATOM 661 O O . GLY A 1 81 ? 3.166 26.328 -10.312 1.00 53.16 81 GLY A O 1
ATOM 662 N N . LEU A 1 82 ? 1.699 24.683 -9.898 1.00 50.97 82 LEU A N 1
ATOM 663 C CA . LEU A 1 82 ? 0.728 25.079 -10.930 1.00 50.97 82 LEU A CA 1
ATOM 664 C C . LEU A 1 82 ? -0.027 26.369 -10.575 1.00 50.97 82 LEU A C 1
ATOM 666 O O . LEU A 1 82 ? -0.314 27.175 -11.466 1.00 50.97 82 LEU A O 1
ATOM 670 N N . ALA A 1 83 ? -0.316 26.602 -9.292 1.00 51.44 83 ALA A N 1
ATOM 671 C CA . ALA A 1 83 ? -0.928 27.846 -8.828 1.00 51.44 83 ALA A CA 1
ATOM 672 C C . ALA A 1 83 ? 0.010 29.055 -9.021 1.00 51.44 83 ALA A C 1
ATOM 674 O O . ALA A 1 83 ? -0.427 30.107 -9.492 1.00 51.44 83 ALA A O 1
ATOM 675 N N . LEU A 1 84 ? 1.314 28.889 -8.770 1.00 51.94 84 LEU A N 1
ATOM 676 C CA . LEU A 1 84 ? 2.326 29.932 -8.988 1.00 51.94 84 LEU A CA 1
ATOM 677 C C . LEU A 1 84 ? 2.558 30.262 -10.473 1.00 51.94 84 LEU A C 1
ATOM 679 O O . LEU A 1 84 ? 2.786 31.424 -10.815 1.00 51.94 84 LEU A O 1
ATOM 683 N N . GLN A 1 85 ? 2.451 29.285 -11.380 1.00 51.75 85 GLN A N 1
ATOM 684 C CA . GLN A 1 85 ? 2.598 29.535 -12.822 1.00 51.75 85 GLN A CA 1
ATOM 685 C C . GLN A 1 85 ? 1.419 30.319 -13.420 1.00 51.75 85 GLN A C 1
ATOM 687 O O . GLN A 1 85 ? 1.616 31.128 -14.330 1.00 51.75 85 GLN A O 1
ATOM 692 N N . ARG A 1 86 ? 0.199 30.151 -12.892 1.00 49.66 86 ARG A N 1
ATOM 693 C CA . ARG A 1 86 ? -0.989 30.893 -13.360 1.00 49.66 86 ARG A CA 1
ATOM 694 C C . ARG A 1 86 ? -1.014 32.359 -12.906 1.00 49.66 86 ARG A C 1
ATOM 696 O O . ARG A 1 86 ? -1.685 33.162 -13.546 1.00 49.66 86 ARG A O 1
ATOM 703 N N . GLY A 1 87 ? -0.249 32.728 -11.875 1.00 48.75 87 GLY A N 1
ATOM 704 C CA . GLY A 1 87 ? -0.137 34.107 -11.379 1.00 48.75 87 GLY A CA 1
ATOM 705 C C . GLY A 1 87 ? 0.794 35.027 -12.184 1.00 48.75 87 GLY A C 1
ATOM 706 O O . GLY A 1 87 ? 0.716 36.243 -12.040 1.00 48.75 87 GLY A O 1
ATOM 707 N N . LYS A 1 88 ? 1.656 34.487 -13.059 1.00 52.19 88 LYS A N 1
ATOM 708 C CA . LYS A 1 88 ? 2.642 35.275 -13.833 1.00 52.19 88 LYS A CA 1
ATOM 709 C C . LYS A 1 88 ? 2.164 35.751 -15.214 1.00 52.19 88 LYS A C 1
ATOM 711 O O . LYS A 1 88 ? 2.889 36.486 -15.873 1.00 52.19 88 LYS A O 1
ATOM 716 N N . ARG A 1 89 ? 0.956 35.379 -15.661 1.00 51.09 89 ARG A N 1
ATOM 717 C CA . ARG A 1 89 ? 0.400 35.732 -16.991 1.00 51.09 89 ARG A CA 1
ATOM 718 C C . ARG A 1 89 ? -0.618 36.885 -16.984 1.00 51.09 89 ARG A C 1
ATOM 720 O O . ARG A 1 89 ? -1.459 36.964 -17.873 1.00 51.09 89 ARG A O 1
ATOM 727 N N . ARG A 1 90 ? -0.582 37.774 -15.988 1.00 51.28 90 ARG A N 1
ATOM 728 C CA . ARG A 1 90 ? -1.419 38.990 -15.953 1.00 51.28 90 ARG A CA 1
ATOM 729 C C . ARG A 1 90 ? -0.609 40.212 -15.520 1.00 51.28 90 ARG A C 1
ATOM 731 O O . ARG A 1 90 ? -0.824 40.749 -14.442 1.00 51.28 90 ARG A O 1
ATOM 738 N N . ARG A 1 91 ? 0.348 40.615 -16.353 1.00 50.16 91 ARG A N 1
ATOM 739 C CA . ARG A 1 91 ? 0.854 41.994 -16.439 1.00 50.16 91 ARG A CA 1
ATOM 740 C C . ARG A 1 91 ? 1.274 42.244 -17.885 1.00 50.16 91 ARG A C 1
ATOM 742 O O . ARG A 1 91 ? 2.407 41.965 -18.258 1.00 50.16 91 ARG A O 1
ATOM 749 N N . THR A 1 92 ? 0.313 42.699 -18.670 1.00 50.75 92 THR A N 1
ATOM 750 C CA . THR A 1 92 ? 0.493 43.547 -19.852 1.00 50.75 92 THR A CA 1
ATOM 751 C C . THR A 1 92 ? -0.478 44.689 -19.674 1.00 50.75 92 THR A C 1
ATOM 753 O O . THR A 1 92 ? -1.633 44.361 -19.306 1.00 50.75 92 THR A O 1
#

Secondary structure (DSSP, 8-state):
-PPPPPHHHHHHHTTS-SPEEHHHHHHHTT--GGGHHHHHHH-GGGS---EEETTEEEE-HHHHHHHHHHHHHHHHHHHHHHHHHHTTS---

Nearest PDB structures (foldseek):
  8fi3-assembly1_B  TM=4.196E-01  e=4.539E-01  Klebsiella pneumoniae
  3v8j-assembly1_A  TM=4.718E-01  e=7.681E-01  Staphylococcus aureus A9781
  1hxd-assembly2_B  TM=4.298E-01  e=9.356E-01  Escherichia coli
  6apw-assembly1_A  TM=4.339E-01  e=1.067E+00  Staphylococcus aureus
  7kk0-assembly1_A  TM=3.175E-01  e=6.306E-01  Variovorax paradoxus

Mean predicted aligned error: 11.15 Å